Protein AF-A0A6H1ZX63-F1 (afdb_monomer_lite)

Foldseek 3Di:
DDQDAWDADLVVLAIDRDDPVNLVVLCVVQVQDPLVCCRRPVVSVVCVVCVVVVPDPHVVVVSVVVSVVVSVVRD

Organism: NCBI:txid1070528

Structure (mmCIF, N/CA/C/O backbone):
data_AF-A0A6H1ZX63-F1
#
_entry.id   AF-A0A6H1ZX63-F1
#
loop_
_atom_site.group_PDB
_atom_site.id
_atom_site.type_symbol
_atom_site.label_atom_id
_atom_site.label_alt_id
_atom_site.label_comp_id
_atom_site.label_asym_id
_atom_site.label_entity_id
_atom_site.label_seq_id
_atom_site.pdbx_PDB_ins_code
_atom_site.Cartn_x
_atom_site.Cartn_y
_atom_site.Cartn_z
_atom_site.occupancy
_atom_site.B_iso_or_equiv
_atom_site.auth_seq_id
_atom_site.auth_comp_id
_atom_site.auth_asym_id
_atom_site.auth_atom_id
_atom_site.pdbx_PDB_model_num
ATOM 1 N N . MET A 1 1 ? 23.219 6.437 4.476 1.00 37.78 1 MET A N 1
ATOM 2 C CA . MET A 1 1 ? 22.416 5.383 3.823 1.00 37.78 1 MET A CA 1
ATOM 3 C C . MET A 1 1 ? 21.178 6.051 3.261 1.00 37.78 1 MET A C 1
ATOM 5 O O . MET A 1 1 ? 20.396 6.578 4.039 1.00 37.78 1 MET A O 1
ATOM 9 N N . GLY A 1 2 ? 21.076 6.172 1.936 1.00 49.34 2 GLY A N 1
ATOM 10 C CA . GLY A 1 2 ? 19.879 6.735 1.313 1.00 49.34 2 GLY A CA 1
ATOM 11 C C . GLY A 1 2 ? 18.741 5.737 1.471 1.00 49.34 2 GLY A C 1
ATOM 12 O O . GLY A 1 2 ? 18.889 4.596 1.052 1.00 49.34 2 GLY A O 1
ATOM 13 N N . SER A 1 3 ? 17.650 6.129 2.119 1.00 62.09 3 SER A N 1
ATOM 14 C CA . SER A 1 3 ? 16.432 5.328 2.131 1.00 62.09 3 SER A CA 1
ATOM 15 C C . SER A 1 3 ? 15.918 5.215 0.697 1.00 62.09 3 SER A C 1
ATOM 17 O O . SER A 1 3 ? 15.697 6.226 0.023 1.00 62.09 3 SER A O 1
ATOM 19 N N . GLU A 1 4 ? 15.786 3.986 0.202 1.00 79.88 4 GLU A N 1
ATOM 20 C CA . GLU A 1 4 ? 15.260 3.753 -1.136 1.00 79.88 4 GLU A CA 1
ATOM 21 C C . GLU A 1 4 ? 13.828 4.289 -1.254 1.00 79.88 4 GLU A C 1
ATOM 23 O O . GLU A 1 4 ? 13.049 4.294 -0.296 1.00 79.88 4 GLU A O 1
ATOM 28 N N . LYS A 1 5 ? 13.473 4.797 -2.437 1.00 89.44 5 LYS A N 1
ATOM 29 C CA . LYS A 1 5 ? 12.131 5.334 -2.670 1.00 89.44 5 LYS A CA 1
ATOM 30 C C . LYS A 1 5 ? 11.140 4.180 -2.796 1.00 89.44 5 LYS A C 1
ATOM 32 O O . LYS A 1 5 ? 11.398 3.234 -3.535 1.00 89.44 5 LYS A O 1
ATOM 37 N N . ILE A 1 6 ? 9.985 4.326 -2.144 1.00 94.19 6 ILE A N 1
ATOM 38 C CA . ILE A 1 6 ? 8.841 3.426 -2.325 1.00 94.19 6 ILE A CA 1
ATOM 39 C C . ILE A 1 6 ? 8.469 3.390 -3.808 1.00 94.19 6 ILE A C 1
ATOM 41 O O . ILE A 1 6 ? 8.270 4.441 -4.432 1.00 94.19 6 ILE A O 1
ATOM 45 N N . ALA A 1 7 ? 8.340 2.183 -4.343 1.00 94.31 7 ALA A N 1
ATOM 46 C CA . ALA A 1 7 ? 7.905 1.921 -5.705 1.00 94.31 7 ALA A CA 1
ATOM 47 C C . ALA A 1 7 ? 6.874 0.789 -5.721 1.00 94.31 7 ALA A C 1
ATOM 49 O O . ALA A 1 7 ? 6.788 0.009 -4.778 1.00 94.31 7 ALA A O 1
ATOM 50 N N . PHE A 1 8 ? 6.081 0.721 -6.785 1.00 95.50 8 PHE A N 1
ATOM 51 C CA . PHE A 1 8 ? 5.191 -0.405 -7.043 1.00 95.50 8 PHE A CA 1
ATOM 52 C C . PHE A 1 8 ? 5.718 -1.162 -8.255 1.00 95.50 8 PHE A C 1
ATOM 54 O O . PHE A 1 8 ? 5.928 -0.543 -9.303 1.00 95.50 8 PHE A O 1
ATOM 61 N N . ASP A 1 9 ? 5.949 -2.458 -8.096 1.00 94.62 9 ASP A N 1
ATOM 62 C CA . ASP A 1 9 ? 6.321 -3.346 -9.186 1.00 94.62 9 ASP A CA 1
ATOM 63 C C . ASP A 1 9 ? 5.051 -3.920 -9.826 1.00 94.62 9 ASP A C 1
ATOM 65 O O . ASP A 1 9 ? 4.234 -4.563 -9.169 1.00 94.62 9 ASP A O 1
ATOM 69 N N . PHE A 1 10 ? 4.866 -3.645 -11.116 1.00 93.62 10 PHE A N 1
ATOM 70 C CA . PHE A 1 10 ? 3.686 -4.080 -11.863 1.00 93.62 10 PHE A CA 1
ATOM 71 C C . PHE A 1 10 ? 3.792 -5.520 -12.364 1.00 93.62 10 PHE A C 1
ATOM 73 O O . PHE A 1 10 ? 2.759 -6.089 -12.710 1.00 93.62 10 PHE A O 1
ATOM 80 N N . ASP A 1 11 ? 4.992 -6.105 -12.381 1.00 94.25 11 ASP A N 1
ATOM 81 C CA . ASP A 1 11 ? 5.183 -7.493 -12.796 1.00 94.25 11 ASP A CA 1
ATOM 82 C C . ASP A 1 11 ? 4.839 -8.442 -11.640 1.00 94.25 11 ASP A C 1
ATOM 84 O O . ASP A 1 11 ? 4.067 -9.385 -11.816 1.00 94.25 11 ASP A O 1
ATOM 88 N N . SER A 1 12 ? 5.347 -8.160 -10.434 1.00 95.62 12 SER A N 1
ATOM 89 C CA . SER A 1 12 ? 5.016 -8.926 -9.219 1.00 95.62 12 SER A CA 1
ATOM 90 C C . SER A 1 12 ? 3.717 -8.486 -8.535 1.00 95.62 12 SER A C 1
ATOM 92 O O . SER A 1 12 ? 3.159 -9.247 -7.748 1.00 95.62 12 SER A O 1
ATOM 94 N N . MET A 1 13 ? 3.199 -7.291 -8.847 1.00 94.69 13 MET A N 1
ATOM 95 C CA . MET A 1 13 ? 2.070 -6.649 -8.155 1.00 94.69 13 MET A CA 1
ATOM 96 C C . MET A 1 13 ? 2.341 -6.346 -6.670 1.00 94.69 13 MET A C 1
ATOM 98 O O . MET A 1 13 ? 1.413 -6.299 -5.855 1.00 94.69 13 MET A O 1
ATOM 102 N N . GLU A 1 14 ? 3.602 -6.080 -6.327 1.00 95.50 14 GLU A N 1
ATOM 103 C CA . GLU A 1 14 ? 4.060 -5.852 -4.956 1.00 95.50 14 GLU A CA 1
ATOM 104 C C . GLU A 1 14 ? 4.692 -4.468 -4.756 1.00 95.50 14 GLU A C 1
ATOM 106 O O . GLU A 1 14 ? 5.228 -3.831 -5.668 1.00 95.50 14 GLU A O 1
ATOM 111 N N . TRP A 1 15 ? 4.642 -3.986 -3.513 1.00 96.50 15 TRP A N 1
ATOM 112 C CA . TRP A 1 15 ? 5.368 -2.786 -3.117 1.00 96.50 15 TRP A CA 1
ATOM 113 C C . TRP A 1 15 ? 6.837 -3.101 -2.873 1.00 96.50 15 TRP A C 1
ATOM 115 O O . TRP A 1 15 ? 7.172 -3.996 -2.104 1.00 96.50 15 TRP A O 1
ATOM 125 N N . GLN A 1 16 ? 7.704 -2.278 -3.445 1.00 95.50 16 GLN A N 1
ATOM 126 C CA . GLN A 1 16 ? 9.132 -2.277 -3.179 1.00 95.50 16 GLN A CA 1
ATOM 127 C C . GLN A 1 16 ? 9.460 -1.161 -2.186 1.00 95.50 16 GLN A C 1
ATOM 129 O O . GLN A 1 16 ? 8.905 -0.056 -2.257 1.00 95.50 16 GLN A O 1
ATOM 134 N N . ASN A 1 17 ? 10.397 -1.441 -1.281 1.00 95.31 17 ASN A N 1
ATOM 135 C CA . ASN A 1 17 ? 10.968 -0.464 -0.349 1.00 95.31 17 ASN A CA 1
ATOM 136 C C . ASN A 1 17 ? 9.987 0.135 0.670 1.00 95.31 17 ASN A C 1
ATOM 138 O O . ASN A 1 17 ? 10.225 1.230 1.182 1.00 95.31 17 ASN A O 1
ATOM 142 N N . ILE A 1 18 ? 8.901 -0.577 0.989 1.00 94.62 18 ILE A N 1
ATOM 143 C CA . ILE A 1 18 ? 8.091 -0.287 2.177 1.00 94.62 18 ILE A CA 1
ATOM 144 C C . ILE A 1 18 ? 8.677 -1.053 3.363 1.00 94.62 18 ILE A C 1
ATOM 146 O O . ILE A 1 18 ? 8.784 -2.277 3.327 1.00 94.62 18 ILE A O 1
ATOM 150 N N . THR A 1 19 ? 9.044 -0.340 4.425 1.00 95.00 19 THR A N 1
ATOM 151 C CA . THR A 1 19 ? 9.575 -0.957 5.648 1.00 95.00 19 THR A CA 1
ATOM 152 C C . THR A 1 19 ? 8.465 -1.297 6.640 1.00 95.00 19 THR A C 1
ATOM 154 O O . THR A 1 19 ? 7.398 -0.683 6.646 1.00 95.00 19 THR A O 1
ATOM 157 N N . ILE A 1 20 ? 8.741 -2.235 7.551 1.00 94.75 20 ILE A N 1
ATOM 158 C CA . ILE A 1 20 ? 7.825 -2.576 8.654 1.00 94.75 20 ILE A CA 1
ATOM 159 C C . ILE A 1 20 ? 7.511 -1.340 9.509 1.00 94.75 20 ILE A C 1
ATOM 161 O O . ILE A 1 20 ? 6.366 -1.143 9.904 1.00 94.75 20 ILE A O 1
ATOM 165 N N . ASP A 1 21 ? 8.499 -0.479 9.760 1.00 95.88 21 ASP A N 1
ATOM 166 C CA . ASP A 1 21 ? 8.294 0.741 10.548 1.00 95.88 21 ASP A CA 1
ATOM 167 C C . ASP A 1 21 ? 7.364 1.736 9.845 1.00 95.88 21 ASP A C 1
ATOM 169 O O . ASP A 1 21 ? 6.562 2.393 10.504 1.00 95.88 21 ASP A O 1
ATOM 173 N N . GLN A 1 22 ? 7.405 1.813 8.510 1.00 95.81 22 GLN A N 1
ATOM 174 C CA . GLN A 1 22 ? 6.446 2.612 7.744 1.00 95.81 22 GLN A CA 1
ATOM 175 C C . GLN A 1 22 ? 5.034 2.033 7.829 1.00 95.81 22 GLN A C 1
ATOM 177 O O . GLN A 1 22 ? 4.083 2.793 7.991 1.00 95.81 22 GLN A O 1
ATOM 182 N N . VAL A 1 23 ? 4.887 0.705 7.763 1.00 97.50 23 VAL A N 1
ATOM 183 C CA . VAL A 1 23 ? 3.579 0.052 7.931 1.00 97.50 23 VAL A CA 1
ATOM 184 C C . VAL A 1 23 ? 3.010 0.349 9.318 1.00 97.50 23 VAL A C 1
ATOM 186 O O . VAL A 1 23 ? 1.893 0.849 9.408 1.00 97.50 23 VAL A O 1
ATOM 189 N N . LYS A 1 24 ? 3.803 0.163 10.381 1.00 97.94 24 LYS A N 1
ATOM 190 C CA . LYS A 1 24 ? 3.402 0.493 11.760 1.00 97.94 24 LYS A CA 1
ATOM 191 C C . LYS A 1 24 ? 3.037 1.966 11.925 1.00 97.94 24 LYS A C 1
ATOM 193 O O . LYS A 1 24 ? 2.084 2.299 12.623 1.00 97.94 24 LYS A O 1
ATOM 198 N N . PHE A 1 25 ? 3.791 2.859 11.283 1.00 97.62 25 PHE A N 1
ATOM 199 C CA . PHE A 1 25 ? 3.483 4.285 11.283 1.00 97.62 25 PHE A CA 1
ATOM 200 C C . PHE A 1 25 ? 2.116 4.560 10.645 1.00 97.62 25 PHE A C 1
ATOM 202 O O . PHE A 1 25 ? 1.313 5.290 11.220 1.00 97.62 25 PHE A O 1
ATOM 209 N N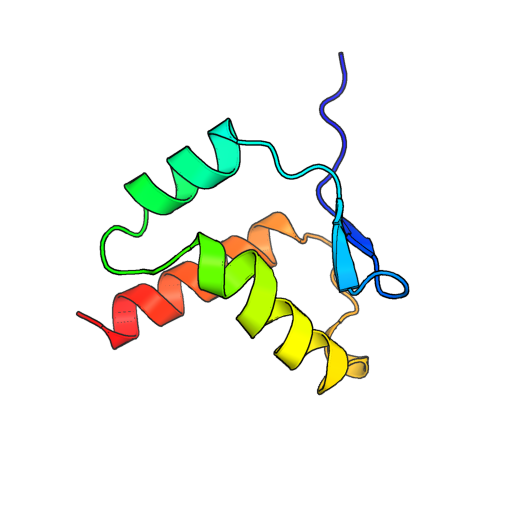 . PHE A 1 26 ? 1.818 3.946 9.497 1.00 98.00 26 PHE A N 1
ATOM 210 C CA . PHE A 1 26 ? 0.507 4.076 8.863 1.00 98.00 26 PHE A CA 1
ATOM 211 C C . PHE A 1 26 ? -0.619 3.494 9.722 1.00 98.00 26 PHE A C 1
ATOM 213 O O . PHE A 1 26 ? -1.652 4.140 9.843 1.00 98.00 26 PHE A O 1
ATOM 220 N N . GLU A 1 27 ? -0.433 2.328 10.343 1.00 98.19 27 GLU A N 1
ATOM 221 C CA . GLU A 1 27 ? -1.435 1.728 11.242 1.00 98.19 27 GLU A CA 1
ATOM 222 C C . GLU A 1 27 ? -1.750 2.643 12.430 1.00 98.19 27 GLU A C 1
ATOM 224 O O . GLU A 1 27 ? -2.911 2.823 12.782 1.00 98.19 27 GLU A O 1
ATOM 229 N N . ASN A 1 28 ? -0.731 3.293 13.000 1.00 98.00 28 ASN A N 1
ATOM 230 C CA . ASN A 1 28 ? -0.918 4.270 14.070 1.00 98.00 28 ASN A CA 1
ATOM 231 C C . ASN A 1 28 ? -1.641 5.547 13.596 1.00 98.00 28 ASN A C 1
ATOM 233 O O . ASN A 1 28 ? -2.437 6.118 14.335 1.00 98.00 28 ASN A O 1
ATOM 237 N N . CYS A 1 29 ? -1.367 6.018 12.375 1.00 97.81 29 CYS A N 1
ATOM 238 C CA . CYS A 1 29 ? -2.031 7.200 11.813 1.00 97.81 29 CYS A CA 1
ATOM 239 C C . CYS A 1 29 ? -3.475 6.940 11.359 1.00 97.81 29 CYS A C 1
ATOM 241 O O . CYS A 1 29 ? -4.271 7.877 11.331 1.00 97.81 29 CYS A O 1
ATOM 243 N N . TYR A 1 30 ? -3.798 5.704 10.978 1.00 97.69 30 TYR A N 1
ATOM 244 C CA . TYR A 1 30 ? -5.088 5.312 10.408 1.00 97.69 30 TYR A CA 1
ATOM 245 C C . TYR A 1 30 ? -5.682 4.120 11.180 1.00 97.69 30 TYR A C 1
ATOM 247 O O . TYR A 1 30 ? -5.787 3.024 10.624 1.00 97.69 30 TYR A O 1
ATOM 255 N N . PRO A 1 31 ? -6.051 4.305 12.463 1.00 96.75 31 PRO A N 1
ATOM 256 C CA . PRO A 1 31 ? -6.384 3.208 13.375 1.00 96.75 31 PRO A CA 1
ATOM 257 C C . PRO A 1 31 ? -7.622 2.398 12.967 1.00 96.75 31 PRO A C 1
ATOM 259 O O . PRO A 1 31 ? -7.715 1.222 13.311 1.00 96.75 31 PRO A O 1
ATOM 262 N N . ASP A 1 32 ? -8.551 2.976 12.200 1.00 96.81 32 ASP A N 1
ATOM 263 C CA . ASP A 1 32 ? -9.755 2.259 11.756 1.00 96.81 32 ASP A CA 1
ATOM 264 C C . ASP A 1 32 ? -9.540 1.526 10.424 1.00 96.81 32 ASP A C 1
ATOM 266 O O . ASP A 1 32 ? -10.434 0.860 9.889 1.00 96.81 32 ASP A O 1
ATOM 270 N N . VAL A 1 33 ? -8.343 1.623 9.851 1.00 97.50 33 VAL A N 1
ATOM 271 C CA . VAL A 1 33 ? -8.018 1.132 8.519 1.00 97.50 33 VAL A CA 1
ATOM 272 C C . VAL A 1 33 ? -7.143 -0.117 8.601 1.00 97.50 33 VAL A C 1
ATOM 274 O O . VAL A 1 33 ? -6.102 -0.134 9.243 1.00 97.50 33 VAL A O 1
ATOM 277 N N . ASP A 1 34 ? -7.523 -1.167 7.867 1.00 97.56 34 ASP A N 1
ATOM 278 C CA . ASP A 1 34 ? -6.667 -2.345 7.680 1.00 97.56 34 ASP A CA 1
ATOM 279 C C . ASP A 1 34 ? -5.583 -2.019 6.636 1.00 97.56 34 ASP A C 1
ATOM 281 O O . ASP A 1 34 ? -5.754 -2.229 5.427 1.00 97.56 34 ASP A O 1
ATOM 285 N N . VAL A 1 35 ? -4.493 -1.411 7.114 1.00 98.00 35 VAL A N 1
ATOM 286 C CA . VAL A 1 35 ? -3.381 -0.915 6.290 1.00 98.00 35 VAL A CA 1
ATOM 287 C C . VAL A 1 35 ? -2.743 -2.043 5.486 1.00 98.00 35 VAL A C 1
ATOM 289 O O . VAL A 1 35 ? -2.513 -1.883 4.284 1.00 98.00 35 VAL A O 1
ATOM 292 N N . VAL A 1 36 ? -2.498 -3.197 6.113 1.00 97.88 36 VAL A N 1
ATOM 293 C CA . VAL A 1 36 ? -1.871 -4.349 5.454 1.00 97.88 36 VAL A CA 1
ATOM 294 C C . VAL A 1 36 ? -2.745 -4.842 4.305 1.00 97.88 36 VAL A C 1
ATOM 296 O O . VAL A 1 36 ? -2.241 -5.011 3.191 1.00 97.88 36 VAL A O 1
ATOM 299 N N . ALA A 1 37 ? -4.054 -5.019 4.513 1.00 97.88 37 ALA A N 1
ATOM 300 C CA . ALA A 1 37 ? -4.947 -5.455 3.440 1.00 97.88 37 ALA A CA 1
ATOM 301 C C . ALA A 1 37 ? -5.062 -4.422 2.308 1.00 97.88 37 ALA A C 1
ATOM 303 O O . ALA A 1 37 ? -5.206 -4.794 1.139 1.00 97.88 37 ALA A O 1
ATOM 304 N N . ILE A 1 38 ? -4.986 -3.124 2.610 1.00 97.88 38 ILE A N 1
ATOM 305 C CA . ILE A 1 38 ? -4.982 -2.090 1.571 1.00 97.88 38 ILE A CA 1
ATOM 306 C C . ILE A 1 38 ? -3.710 -2.148 0.732 1.00 97.88 38 ILE A C 1
ATOM 308 O O . ILE A 1 38 ? -3.817 -2.196 -0.496 1.00 97.88 38 ILE A O 1
ATOM 312 N N . LEU A 1 39 ? -2.537 -2.175 1.371 1.00 97.88 39 LEU A N 1
ATOM 313 C CA . LEU A 1 39 ? -1.249 -2.196 0.679 1.0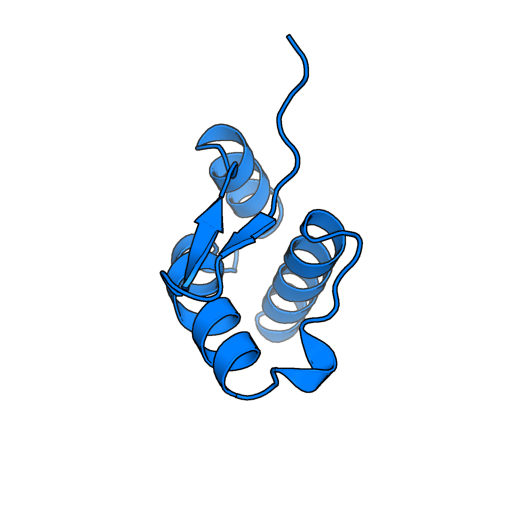0 97.88 39 LEU A CA 1
ATOM 314 C C . LEU A 1 39 ? -1.087 -3.457 -0.171 1.00 97.88 39 LEU A C 1
ATOM 316 O O . LEU A 1 39 ? -0.678 -3.358 -1.323 1.00 97.88 39 LEU A O 1
ATOM 320 N N . THR A 1 40 ? -1.441 -4.623 0.370 1.00 97.38 40 THR A N 1
ATOM 321 C CA . THR A 1 40 ? -1.167 -5.924 -0.268 1.00 97.38 40 THR A CA 1
ATOM 322 C C . THR A 1 40 ? -2.277 -6.420 -1.190 1.00 97.38 40 THR A C 1
ATOM 324 O O . THR A 1 40 ? -2.030 -7.291 -2.016 1.00 97.38 40 THR A O 1
ATOM 327 N N . LYS A 1 41 ? -3.508 -5.900 -1.075 1.00 97.69 41 LYS A N 1
ATOM 328 C CA . LYS A 1 41 ? -4.654 -6.409 -1.853 1.00 97.69 41 LYS A CA 1
ATOM 329 C C . LYS A 1 41 ? -5.382 -5.308 -2.605 1.00 97.69 41 LYS A C 1
ATOM 331 O O . LYS A 1 41 ? -5.496 -5.364 -3.828 1.00 97.69 41 LYS A O 1
ATOM 336 N N . ARG A 1 42 ? -5.884 -4.290 -1.897 1.00 97.81 42 ARG A N 1
ATOM 337 C CA . ARG A 1 42 ? -6.800 -3.307 -2.508 1.00 97.81 42 ARG A CA 1
ATOM 338 C C . ARG A 1 42 ? -6.099 -2.371 -3.489 1.00 97.81 42 ARG A C 1
ATOM 340 O O . ARG A 1 42 ? -6.607 -2.162 -4.589 1.00 97.81 42 ARG A O 1
ATOM 347 N N . MET A 1 43 ? -4.941 -1.826 -3.116 1.00 97.62 43 MET A N 1
ATOM 348 C CA . MET A 1 43 ? -4.151 -0.973 -4.006 1.00 97.62 43 MET A CA 1
ATOM 349 C C . MET A 1 43 ? -3.655 -1.736 -5.243 1.00 97.62 43 MET A C 1
ATOM 351 O O . MET A 1 43 ? -3.908 -1.234 -6.340 1.00 97.62 43 MET A O 1
ATOM 355 N N . PRO A 1 44 ? -3.049 -2.940 -5.126 1.00 97.56 44 PRO A N 1
ATOM 356 C CA . PRO A 1 44 ? -2.700 -3.765 -6.283 1.00 97.56 44 PRO A CA 1
ATOM 357 C C . PRO A 1 44 ? -3.889 -4.012 -7.217 1.00 97.56 44 PRO A C 1
ATOM 359 O O . PRO A 1 44 ? -3.809 -3.701 -8.403 1.00 97.56 44 PRO A O 1
ATOM 362 N N . ALA A 1 45 ? -5.032 -4.465 -6.689 1.00 97.69 45 ALA A N 1
ATOM 363 C CA . ALA A 1 45 ? -6.228 -4.716 -7.497 1.00 97.69 45 ALA A CA 1
ATOM 364 C C . ALA A 1 45 ? -6.705 -3.459 -8.250 1.00 97.69 45 ALA A C 1
ATOM 366 O O . ALA A 1 45 ? -7.090 -3.519 -9.423 1.00 97.69 45 ALA A O 1
ATOM 367 N N . TRP A 1 46 ? -6.641 -2.293 -7.602 1.00 97.19 46 TRP A N 1
ATOM 368 C CA . TRP A 1 46 ? -6.992 -1.029 -8.240 1.00 97.19 46 TRP A CA 1
ATOM 369 C C . TRP A 1 46 ? -5.994 -0.615 -9.316 1.00 97.19 46 TRP A C 1
ATOM 371 O O . TRP A 1 46 ? -6.421 -0.159 -10.375 1.00 97.19 46 TRP A O 1
ATOM 381 N N . LEU A 1 47 ? -4.692 -0.774 -9.071 1.00 96.75 47 LEU A N 1
ATOM 382 C CA . LEU A 1 47 ? -3.635 -0.446 -10.030 1.00 96.75 47 LEU A CA 1
ATOM 383 C C . LEU A 1 47 ? -3.714 -1.342 -11.270 1.00 96.75 47 LEU A C 1
ATOM 385 O O . LEU A 1 47 ? -3.646 -0.817 -12.381 1.00 96.75 47 LEU A O 1
ATOM 389 N N . MET A 1 48 ? -3.977 -2.641 -11.085 1.00 95.31 48 MET A N 1
ATOM 390 C CA . MET A 1 48 ? -4.252 -3.592 -12.169 1.00 95.31 48 MET A CA 1
ATOM 391 C C . MET A 1 48 ? -5.462 -3.163 -13.005 1.00 95.31 48 MET A C 1
ATOM 393 O O . MET A 1 48 ? -5.416 -3.185 -14.230 1.00 95.31 48 MET A O 1
ATOM 397 N N . SER A 1 49 ? -6.537 -2.721 -12.346 1.00 96.12 49 SER A N 1
ATOM 398 C CA . SER A 1 49 ? -7.770 -2.294 -13.023 1.00 96.12 49 SER A CA 1
ATOM 399 C C . SER A 1 49 ? -7.675 -0.886 -13.629 1.00 96.12 49 SER A C 1
ATOM 401 O O . SER A 1 49 ? -8.509 -0.499 -14.445 1.00 96.12 49 SER A O 1
ATOM 403 N N . ASN A 1 50 ? -6.689 -0.080 -13.220 1.00 94.88 50 ASN A N 1
ATOM 404 C CA . ASN A 1 50 ? -6.545 1.323 -13.615 1.00 94.88 50 ASN A CA 1
ATOM 405 C C . ASN A 1 50 ? -5.101 1.659 -14.048 1.00 94.88 50 ASN A C 1
ATOM 407 O O . ASN A 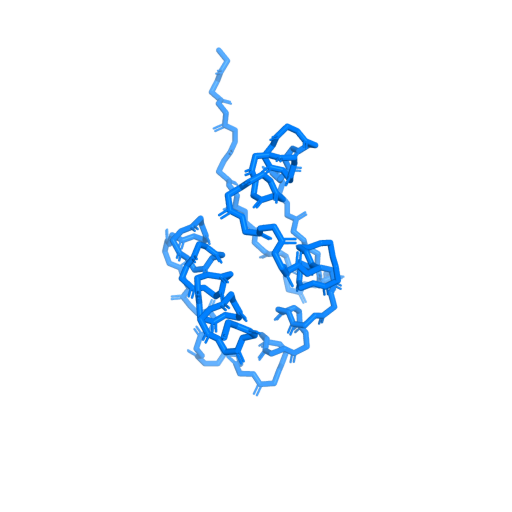1 50 ? -4.529 2.639 -13.549 1.00 94.88 50 ASN A O 1
ATOM 411 N N . PRO A 1 51 ? -4.509 0.936 -15.019 1.00 91.44 51 PRO A N 1
ATOM 412 C CA . PRO A 1 51 ? -3.099 1.104 -15.387 1.00 91.44 51 PRO A CA 1
ATOM 413 C C . PRO A 1 51 ? -2.791 2.523 -15.890 1.00 91.44 51 PRO A C 1
ATOM 415 O O . PRO A 1 51 ? -1.733 3.089 -15.620 1.00 91.44 51 PRO A O 1
ATOM 418 N N . GLN A 1 52 ? -3.759 3.180 -16.538 1.00 91.25 52 GLN A N 1
ATOM 419 C CA . GLN A 1 52 ? -3.619 4.568 -16.991 1.00 91.25 52 GLN A CA 1
ATOM 420 C C . GLN A 1 52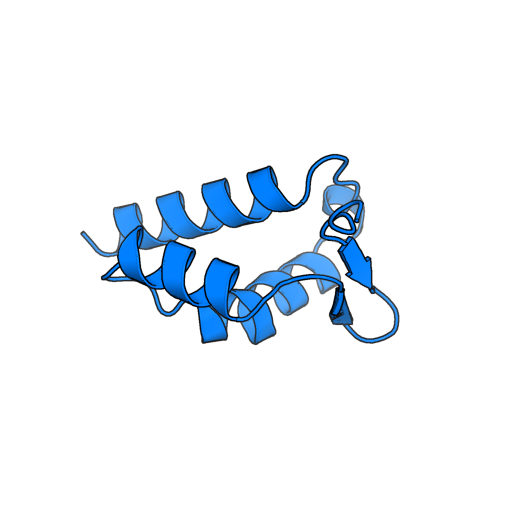 ? -3.450 5.565 -15.829 1.00 91.25 52 GLN A C 1
ATOM 422 O O . GLN A 1 52 ? -2.766 6.580 -15.972 1.00 91.25 52 GLN A O 1
ATOM 427 N N . LYS A 1 53 ? -4.036 5.274 -14.658 1.00 87.75 53 LYS A N 1
ATOM 428 C CA . LYS A 1 53 ? -3.940 6.110 -13.448 1.00 87.75 53 LYS A CA 1
ATOM 429 C C . LYS A 1 53 ? -2.735 5.754 -12.572 1.00 87.75 53 LYS A C 1
ATOM 431 O O . LYS A 1 53 ? -2.455 6.477 -11.607 1.00 87.75 53 LYS A O 1
ATOM 436 N N . ALA A 1 54 ? -2.025 4.682 -12.919 1.00 86.62 54 ALA A N 1
ATOM 437 C CA . ALA A 1 54 ? -0.895 4.123 -12.189 1.00 86.62 54 ALA A CA 1
ATOM 438 C C . ALA A 1 54 ? 0.450 4.829 -12.483 1.00 86.62 54 ALA A C 1
ATOM 440 O O . ALA A 1 54 ? 1.493 4.447 -11.967 1.00 86.62 54 ALA A O 1
ATOM 441 N N . ARG A 1 55 ? 0.432 5.928 -13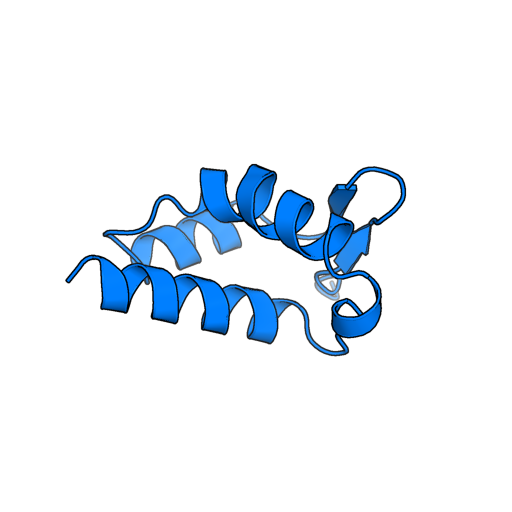.252 1.00 85.25 55 ARG A N 1
ATOM 442 C CA . ARG A 1 55 ? 1.594 6.793 -13.529 1.00 85.25 55 ARG A CA 1
ATOM 443 C C . ARG A 1 55 ? 1.890 7.739 -12.357 1.00 85.25 55 ARG A C 1
ATOM 445 O O . ARG A 1 55 ? 1.706 8.955 -12.460 1.00 85.25 55 ARG A O 1
ATOM 452 N N . LYS A 1 56 ? 2.276 7.195 -11.201 1.00 87.69 56 LYS A N 1
ATOM 453 C CA . LYS A 1 56 ? 2.556 7.987 -9.990 1.00 87.69 56 LYS A CA 1
ATOM 454 C C . LYS A 1 56 ? 4.027 8.397 -9.918 1.00 87.69 56 LYS A C 1
ATOM 456 O O . LYS A 1 56 ? 4.919 7.584 -10.100 1.00 87.69 56 LYS A O 1
ATOM 461 N N . LYS A 1 57 ? 4.270 9.672 -9.592 1.00 87.69 57 LYS A N 1
ATOM 462 C CA . LYS A 1 57 ? 5.617 10.213 -9.310 1.00 87.69 57 LYS A CA 1
ATOM 463 C C . LYS A 1 57 ? 5.986 10.163 -7.824 1.00 87.69 57 LYS A C 1
ATOM 465 O O . LYS A 1 57 ? 7.150 10.298 -7.470 1.00 87.69 57 LYS A O 1
ATOM 470 N N . ASN A 1 58 ? 4.986 10.034 -6.953 1.00 92.56 58 ASN A N 1
ATOM 471 C CA . ASN A 1 58 ? 5.155 9.976 -5.507 1.00 92.56 58 ASN A CA 1
ATOM 472 C C . ASN A 1 58 ? 4.172 8.948 -4.939 1.00 92.56 58 ASN A C 1
ATOM 474 O O . ASN A 1 58 ? 2.984 9.236 -4.767 1.00 92.56 58 ASN A O 1
ATOM 478 N N . TRP A 1 59 ? 4.682 7.743 -4.697 1.00 95.44 59 TRP A N 1
ATOM 479 C CA . TRP A 1 59 ? 3.905 6.625 -4.176 1.00 95.44 59 TRP A CA 1
ATOM 480 C C . TRP A 1 59 ? 3.504 6.813 -2.716 1.00 95.44 59 TRP A C 1
ATOM 482 O O . TRP A 1 59 ? 2.370 6.509 -2.368 1.00 95.44 59 TRP A O 1
ATOM 492 N N . LEU A 1 60 ? 4.357 7.426 -1.892 1.00 94.56 60 LEU A N 1
ATOM 493 C CA . LEU A 1 60 ? 4.020 7.732 -0.501 1.00 94.56 60 LEU A CA 1
ATOM 494 C C . LEU A 1 60 ? 2.776 8.629 -0.402 1.00 94.56 60 LEU A C 1
ATOM 496 O O . LEU A 1 60 ? 1.864 8.347 0.369 1.00 94.56 60 LEU A O 1
ATOM 500 N N . ARG A 1 61 ? 2.687 9.670 -1.242 1.00 95.38 61 ARG A N 1
ATOM 501 C CA . ARG A 1 61 ? 1.487 10.519 -1.334 1.00 95.38 61 ARG A CA 1
ATOM 502 C C . ARG A 1 61 ? 0.257 9.720 -1.766 1.00 95.38 61 ARG A C 1
ATOM 504 O O . ARG A 1 61 ? -0.832 9.971 -1.260 1.00 95.38 61 ARG A O 1
ATOM 511 N N . PHE A 1 62 ? 0.411 8.802 -2.720 1.00 97.00 62 PHE A N 1
ATOM 512 C CA . PHE A 1 62 ? -0.688 7.942 -3.161 1.00 97.00 62 PHE A CA 1
ATOM 513 C C . PHE A 1 62 ? -1.206 7.067 -2.015 1.00 97.00 62 PHE A C 1
ATOM 515 O O . PHE A 1 62 ? -2.413 7.053 -1.784 1.00 97.00 62 PHE A O 1
ATOM 522 N N . ILE A 1 63 ? -0.299 6.421 -1.276 1.00 97.50 63 ILE A N 1
ATOM 523 C CA . ILE A 1 63 ? -0.628 5.585 -0.119 1.00 97.50 63 ILE A CA 1
ATOM 524 C C . ILE A 1 63 ? -1.361 6.414 0.938 1.00 97.50 63 ILE A C 1
ATOM 526 O O . ILE A 1 63 ? -2.481 6.081 1.315 1.00 97.50 63 ILE A O 1
ATOM 530 N N . ASN A 1 64 ? -0.779 7.546 1.337 1.00 97.50 64 ASN A N 1
ATOM 531 C CA . ASN A 1 64 ? -1.332 8.411 2.375 1.00 97.50 64 ASN A CA 1
ATOM 532 C C . ASN A 1 64 ? -2.747 8.907 2.037 1.00 97.50 64 ASN A C 1
ATOM 534 O O . ASN A 1 64 ? -3.659 8.824 2.851 1.00 97.50 64 ASN A O 1
ATOM 538 N N . ASN A 1 65 ? -2.953 9.371 0.800 1.00 97.56 65 ASN A N 1
ATOM 539 C CA . ASN A 1 65 ? -4.262 9.843 0.352 1.00 97.56 65 ASN A CA 1
ATOM 540 C C . ASN A 1 65 ? -5.313 8.726 0.321 1.00 97.56 65 ASN A C 1
ATOM 542 O O . ASN A 1 65 ? -6.492 8.997 0.533 1.00 97.56 65 ASN A O 1
ATOM 546 N N . TRP A 1 66 ? -4.913 7.494 0.002 1.00 97.62 66 TRP A N 1
ATOM 547 C CA . TRP A 1 66 ? -5.828 6.359 0.021 1.00 97.62 66 TRP A CA 1
ATOM 548 C C . TRP A 1 66 ? -6.253 6.035 1.449 1.00 97.62 66 TRP A C 1
ATOM 550 O O . TRP A 1 66 ? -7.447 5.941 1.718 1.00 97.62 66 TRP A O 1
ATOM 560 N N . LEU A 1 67 ? -5.285 5.891 2.357 1.00 98.12 67 LEU A N 1
ATOM 561 C CA . LEU A 1 67 ? -5.550 5.541 3.750 1.00 98.12 67 LEU A CA 1
ATOM 562 C C . LEU A 1 67 ? -6.423 6.600 4.440 1.00 98.12 67 LEU A C 1
ATOM 564 O O . LEU A 1 67 ? -7.405 6.233 5.074 1.00 98.12 67 LEU A O 1
ATOM 568 N N . SER A 1 68 ? -6.159 7.893 4.206 1.00 97.88 68 SER A N 1
ATOM 569 C CA . SER A 1 68 ? -7.001 8.994 4.710 1.00 97.88 68 SER A CA 1
ATOM 570 C C . SER A 1 68 ? -8.462 8.852 4.282 1.00 97.88 68 SER A C 1
ATOM 572 O O . SER A 1 68 ? -9.365 8.967 5.101 1.00 97.88 68 SER A O 1
ATOM 574 N N . ARG A 1 69 ? -8.710 8.535 3.006 1.00 97.19 69 ARG A N 1
ATOM 575 C CA . ARG A 1 69 ? -10.076 8.362 2.487 1.00 97.19 69 ARG A CA 1
ATOM 576 C C . ARG A 1 69 ? -10.769 7.121 3.043 1.00 97.19 69 ARG A C 1
ATOM 578 O O . ARG A 1 69 ? -11.980 7.135 3.231 1.00 97.19 69 ARG A O 1
ATOM 585 N N . GLU A 1 70 ? -10.030 6.035 3.266 1.00 97.00 70 GLU A N 1
ATOM 586 C CA . GLU A 1 70 ? -10.588 4.821 3.879 1.00 97.00 70 GLU A CA 1
ATOM 587 C C . GLU A 1 70 ? -10.930 5.045 5.357 1.00 97.00 70 GLU A C 1
ATOM 589 O O . GLU A 1 70 ? -11.961 4.553 5.807 1.00 97.00 70 GLU A O 1
ATOM 594 N N . GLN A 1 71 ? -10.115 5.819 6.081 1.00 95.81 71 GLN A N 1
ATOM 595 C CA . GLN A 1 71 ? -10.374 6.241 7.461 1.00 95.81 71 GLN A CA 1
ATOM 596 C C . GLN A 1 71 ? -11.636 7.112 7.536 1.00 95.81 71 GLN A C 1
ATOM 598 O O . GLN A 1 71 ? -12.551 6.798 8.289 1.00 95.81 71 GLN A O 1
ATOM 603 N N . GLU A 1 72 ? -11.730 8.152 6.701 1.00 94.88 72 GLU A N 1
ATOM 604 C CA . GLU A 1 72 ? -12.900 9.044 6.627 1.00 94.88 72 GLU A CA 1
ATOM 605 C C . GLU A 1 72 ? -14.201 8.305 6.291 1.00 94.88 72 GLU A C 1
ATOM 607 O O . GLU A 1 72 ? -15.267 8.704 6.739 1.00 94.88 72 GLU A O 1
ATOM 612 N N . ARG A 1 73 ? -14.135 7.228 5.499 1.00 91.25 73 ARG A N 1
ATOM 613 C CA . ARG A 1 73 ? -15.311 6.420 5.146 1.00 91.2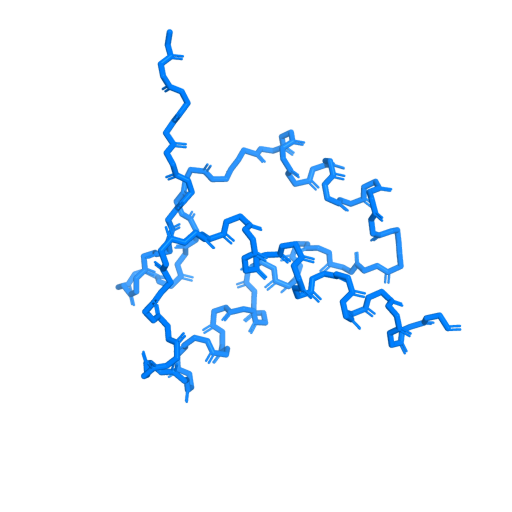5 73 ARG A CA 1
ATOM 614 C C . ARG A 1 73 ? -15.797 5.529 6.296 1.00 91.25 73 ARG A C 1
ATOM 616 O O . ARG A 1 73 ? -16.943 5.079 6.260 1.00 91.25 73 ARG A O 1
ATOM 623 N N . LYS A 1 74 ? -14.912 5.181 7.230 1.00 80.81 74 LYS A N 1
ATOM 624 C CA . LYS A 1 74 ? -15.215 4.293 8.358 1.00 80.81 74 LYS A CA 1
ATOM 625 C C . LYS A 1 74 ? -15.608 5.039 9.634 1.00 80.81 74 LYS A C 1
ATOM 627 O O . LYS A 1 74 ? -16.238 4.411 10.481 1.00 80.81 74 LYS A O 1
ATOM 632 N N . ALA A 1 75 ? -15.213 6.307 9.757 1.00 68.50 75 ALA A N 1
ATOM 633 C CA . ALA A 1 75 ? -15.647 7.221 10.812 1.00 68.50 75 ALA A CA 1
ATOM 634 C C . ALA A 1 75 ? -17.128 7.600 10.653 1.00 68.50 75 ALA A C 1
ATOM 636 O O . ALA A 1 75 ? -17.798 7.754 11.697 1.00 68.50 75 ALA A O 1
#

Secondary structure (DSSP, 8-state):
-PPPPPEEETTTTEEES--HHHHHHHHHH-TTS-HHHIIIIIHHHHHHH-GGG---S-HHHHHHHHHHHHHHHH-

pLDDT: mean 92.87, std 10.25, range [37.78, 98.19]

Radius of gyration: 12.3 Å; chains: 1; bounding box: 38×19×31 Å

Sequence (75 aa):
MGSEKIAFDFDSMEWQNITIDQVKFFENCYPDVDVVAILTKRMPAWLMSNPQKARKKNWLRFINNWLSREQERKA